Protein AF-A0AAP9RDC5-F1 (afdb_monomer_lite)

Sequence (97 aa):
MINKETEKLICKKAVDNYGEHSQMIKCVEECSELQRAISRTILDQPIGNVKPKDNFNEELADVEIMLQQMKSTSYFDKNLFEFFKEEKLKRLEGVVW

Structure (mmCIF, N/CA/C/O backbone):
data_AF-A0AAP9RDC5-F1
#
_entry.id   AF-A0AAP9RDC5-F1
#
loop_
_atom_site.group_PDB
_atom_site.id
_atom_site.type_symbol
_atom_site.label_atom_id
_atom_site.label_alt_id
_atom_site.label_comp_id
_atom_site.label_asym_id
_atom_site.label_entity_id
_atom_site.label_seq_id
_atom_site.pdbx_PDB_ins_code
_atom_site.Cartn_x
_atom_site.Cartn_y
_atom_site.Cartn_z
_atom_site.occupancy
_atom_site.B_iso_or_equiv
_atom_site.auth_seq_id
_atom_site.auth_comp_id
_atom_site.auth_asym_id
_atom_site.auth_atom_id
_atom_site.pdbx_PDB_model_num
ATOM 1 N N . MET A 1 1 ? 11.222 14.646 6.555 1.00 79.69 1 MET A N 1
ATOM 2 C CA . MET A 1 1 ? 10.590 13.311 6.499 1.00 79.69 1 MET A CA 1
ATOM 3 C C . MET A 1 1 ? 9.112 13.467 6.808 1.00 79.69 1 MET A C 1
ATOM 5 O O . MET A 1 1 ? 8.781 14.259 7.685 1.00 79.69 1 MET A O 1
ATOM 9 N N . ILE A 1 2 ? 8.246 12.776 6.071 1.00 88.75 2 ILE A N 1
ATOM 10 C CA . ILE A 1 2 ? 6.798 12.750 6.322 1.00 88.75 2 ILE A CA 1
ATOM 11 C C . ILE A 1 2 ?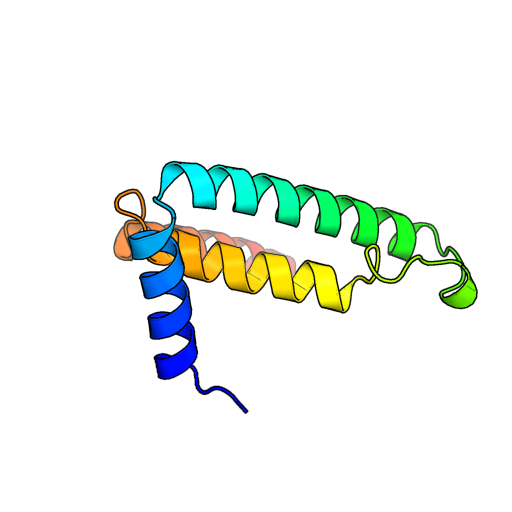 6.557 11.871 7.561 1.00 88.75 2 ILE A C 1
ATOM 13 O O . ILE A 1 2 ? 7.179 10.821 7.689 1.00 88.75 2 ILE A O 1
ATOM 17 N N . ASN A 1 3 ? 5.726 12.315 8.509 1.00 95.81 3 ASN A N 1
ATOM 18 C CA . ASN A 1 3 ? 5.358 11.500 9.675 1.00 95.81 3 ASN A CA 1
ATOM 19 C C . ASN A 1 3 ? 4.127 10.624 9.369 1.00 95.81 3 ASN A C 1
ATOM 21 O O . ASN A 1 3 ? 3.386 10.908 8.429 1.00 95.81 3 ASN A O 1
ATOM 25 N N . LYS A 1 4 ? 3.866 9.608 10.203 1.00 93.06 4 LYS A N 1
ATOM 26 C CA . LYS A 1 4 ? 2.781 8.631 9.982 1.00 93.06 4 LYS A CA 1
ATOM 27 C C . LYS A 1 4 ? 1.379 9.242 9.896 1.00 93.06 4 LYS A C 1
ATOM 29 O O . LYS A 1 4 ? 0.539 8.736 9.161 1.00 93.06 4 LYS A O 1
ATOM 34 N N . GLU A 1 5 ? 1.093 10.306 10.643 1.00 95.69 5 GLU A N 1
ATOM 35 C CA . GLU A 1 5 ? -0.230 10.947 10.600 1.00 95.69 5 GLU A CA 1
ATOM 36 C C . GLU A 1 5 ? -0.405 11.771 9.321 1.00 95.69 5 GLU A C 1
ATOM 38 O O . GLU A 1 5 ? -1.455 11.726 8.680 1.00 95.69 5 GLU A O 1
ATOM 43 N N . THR A 1 6 ? 0.650 12.463 8.888 1.00 97.19 6 THR A N 1
ATOM 44 C CA . THR A 1 6 ? 0.675 13.157 7.598 1.00 97.19 6 THR A CA 1
ATOM 45 C C . THR A 1 6 ? 0.564 12.175 6.430 1.00 97.19 6 THR A C 1
ATOM 47 O O . THR A 1 6 ? -0.197 12.433 5.503 1.00 97.19 6 THR A O 1
ATOM 50 N N . GLU A 1 7 ? 1.252 11.035 6.484 1.00 96.50 7 GLU A N 1
ATOM 51 C CA . GLU A 1 7 ? 1.168 9.965 5.481 1.00 96.50 7 GLU A CA 1
ATOM 52 C C . GLU A 1 7 ? -0.262 9.418 5.343 1.00 96.50 7 GLU A C 1
ATOM 54 O O . GLU A 1 7 ? -0.813 9.393 4.240 1.00 96.50 7 GLU A O 1
ATOM 59 N N . LYS A 1 8 ? -0.912 9.075 6.466 1.00 96.44 8 LYS A N 1
ATOM 60 C CA . LYS A 1 8 ? -2.322 8.649 6.490 1.00 96.44 8 LYS A CA 1
ATOM 61 C C . LYS A 1 8 ? -3.243 9.686 5.857 1.00 96.44 8 LYS A C 1
ATOM 63 O O . LYS A 1 8 ? -4.121 9.328 5.076 1.00 96.44 8 LYS A O 1
ATOM 68 N N . LEU A 1 9 ? -3.047 10.964 6.189 1.00 98.00 9 LEU A N 1
ATOM 69 C CA . LEU A 1 9 ? -3.862 12.051 5.653 1.00 98.00 9 LEU A CA 1
ATOM 70 C C . LEU A 1 9 ? -3.684 12.204 4.137 1.00 98.00 9 LEU A C 1
ATOM 72 O O . LEU A 1 9 ? -4.670 12.420 3.435 1.00 98.00 9 LEU A O 1
ATOM 76 N N . ILE A 1 10 ? -2.454 12.087 3.630 1.00 98.31 10 ILE A N 1
ATOM 77 C CA . ILE A 1 10 ? -2.168 12.128 2.188 1.00 98.31 10 ILE A CA 1
ATOM 78 C C . ILE A 1 10 ? -2.849 10.951 1.481 1.00 98.31 10 ILE A C 1
ATOM 80 O O . ILE A 1 10 ? -3.560 11.169 0.503 1.00 98.31 10 ILE A O 1
ATOM 84 N N . CYS A 1 11 ? -2.706 9.733 2.0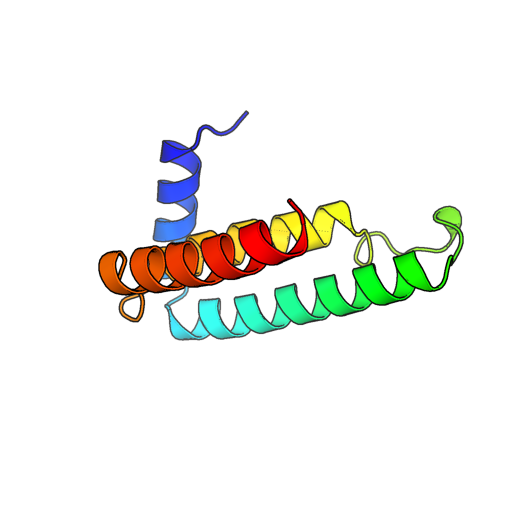12 1.00 98.12 11 CYS A N 1
ATOM 85 C CA . CYS A 1 11 ? -3.322 8.531 1.445 1.00 98.12 11 CYS A CA 1
ATOM 86 C C . CYS A 1 11 ? -4.849 8.638 1.406 1.00 98.12 11 CYS A C 1
ATOM 88 O O . CYS A 1 11 ? -5.469 8.368 0.381 1.00 98.12 11 CYS A O 1
ATOM 90 N N . LYS A 1 12 ? -5.463 9.109 2.497 1.00 98.19 12 LYS A N 1
ATOM 91 C CA . LYS A 1 12 ? -6.907 9.342 2.535 1.00 98.19 12 LYS A CA 1
ATOM 92 C C . LYS A 1 12 ? -7.344 10.373 1.492 1.00 98.19 12 LYS A C 1
ATOM 94 O O . LYS A 1 12 ? -8.299 10.127 0.765 1.00 98.19 12 LYS A O 1
ATOM 99 N N . LYS A 1 13 ? -6.629 11.497 1.372 1.00 98.38 13 LYS A N 1
ATOM 100 C CA . LYS A 1 13 ? -6.930 12.524 0.360 1.00 98.38 13 LYS A CA 1
ATOM 101 C C . LYS A 1 13 ? -6.810 11.997 -1.068 1.00 98.38 13 LYS A C 1
ATOM 103 O O . LYS A 1 13 ? -7.581 12.422 -1.919 1.00 98.38 13 LYS A O 1
ATOM 108 N N . ALA A 1 14 ? -5.864 11.101 -1.340 1.00 98.38 14 ALA A N 1
ATOM 109 C CA . ALA A 1 14 ? -5.733 10.477 -2.652 1.00 98.38 14 ALA A CA 1
ATOM 110 C C . ALA A 1 14 ? -6.966 9.620 -2.989 1.00 98.38 14 ALA A C 1
ATOM 112 O O . ALA A 1 14 ? -7.545 9.792 -4.063 1.00 98.38 14 ALA A O 1
ATOM 113 N N . VAL A 1 15 ? -7.438 8.794 -2.049 1.00 98.44 15 VAL A N 1
ATOM 114 C CA . VAL A 1 15 ? -8.690 8.031 -2.205 1.00 98.44 15 VAL A CA 1
ATOM 115 C C . VAL A 1 15 ? -9.891 8.958 -2.394 1.00 98.44 15 VAL A C 1
ATOM 117 O O . VAL A 1 15 ? -10.652 8.773 -3.343 1.00 98.44 15 VAL A O 1
ATOM 120 N N . ASP A 1 16 ? -10.027 9.984 -1.550 1.00 98.31 16 ASP A N 1
ATOM 121 C CA . ASP A 1 16 ? -11.141 10.938 -1.613 1.00 98.31 16 ASP A CA 1
ATOM 122 C C . ASP A 1 16 ? -11.149 11.721 -2.953 1.00 98.31 16 ASP A C 1
ATOM 124 O O . ASP A 1 16 ? -12.215 12.033 -3.480 1.00 98.31 16 ASP A O 1
ATOM 128 N N . ASN A 1 17 ? -9.977 12.026 -3.529 1.00 98.38 17 ASN A N 1
ATOM 129 C CA . ASN A 1 17 ? -9.842 12.802 -4.770 1.00 98.38 17 ASN A CA 1
ATOM 130 C C . ASN A 1 17 ? -10.024 11.967 -6.048 1.00 98.38 17 ASN A C 1
ATOM 132 O O . ASN A 1 17 ? -10.643 12.429 -7.003 1.00 98.38 17 ASN A O 1
ATOM 136 N N . TYR A 1 18 ? -9.450 10.763 -6.098 1.00 98.00 18 TYR A N 1
ATOM 137 C CA . TYR A 1 18 ? -9.423 9.936 -7.314 1.00 98.00 18 TYR A CA 1
ATOM 138 C C . TYR A 1 18 ? -10.493 8.834 -7.337 1.00 98.00 18 TYR A C 1
ATOM 140 O O . TYR A 1 18 ? -10.735 8.231 -8.386 1.00 98.00 18 TYR A O 1
ATOM 148 N N . GLY A 1 19 ? -11.138 8.580 -6.198 1.00 98.31 19 GLY A N 1
ATOM 149 C CA . GLY A 1 19 ? -12.156 7.553 -6.026 1.00 98.31 19 GLY A CA 1
ATOM 150 C C . GLY A 1 19 ? -11.577 6.178 -5.692 1.00 98.31 19 GLY A C 1
ATOM 151 O O . GLY A 1 19 ? -10.520 5.776 -6.185 1.00 98.31 19 GLY A O 1
ATOM 152 N N . GLU A 1 20 ? -12.315 5.428 -4.871 1.00 98.25 20 GLU A N 1
ATOM 153 C CA . GLU A 1 20 ? -11.891 4.123 -4.348 1.00 98.25 20 GLU A CA 1
ATOM 154 C C . GLU A 1 20 ? -11.586 3.117 -5.459 1.00 98.25 20 GLU A C 1
ATOM 156 O O . GLU A 1 20 ? -10.523 2.509 -5.455 1.00 98.25 20 GLU A O 1
ATOM 161 N N . HIS A 1 21 ? -12.471 2.987 -6.452 1.00 98.12 21 HIS A N 1
ATOM 162 C CA . HIS A 1 21 ? -12.293 2.032 -7.548 1.00 98.12 21 HIS A CA 1
ATOM 163 C C . HIS A 1 21 ? -11.029 2.318 -8.375 1.00 98.12 21 HIS A C 1
ATOM 165 O O . HIS A 1 21 ? -10.273 1.403 -8.695 1.00 98.12 21 HIS A O 1
ATOM 171 N N . SER A 1 22 ? -10.761 3.592 -8.680 1.00 98.31 22 SER A N 1
ATOM 172 C CA . SER A 1 22 ? -9.547 4.001 -9.395 1.00 98.31 2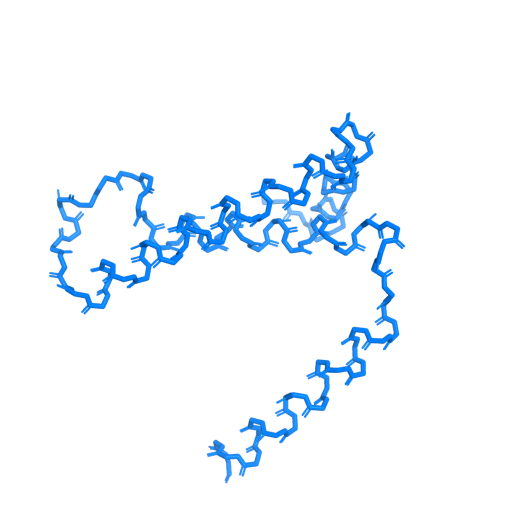2 SER A CA 1
ATOM 173 C C . SER A 1 22 ? -8.291 3.666 -8.590 1.00 98.31 22 SER A C 1
ATOM 175 O O . SER A 1 22 ? -7.328 3.141 -9.143 1.00 98.31 22 SER A O 1
ATOM 177 N N . GLN A 1 23 ? -8.307 3.915 -7.276 1.00 98.50 23 GLN A N 1
ATOM 178 C CA . GLN A 1 23 ? -7.182 3.570 -6.404 1.00 98.50 23 GLN A CA 1
ATOM 179 C C . GLN A 1 23 ? -7.023 2.056 -6.217 1.00 98.50 23 GLN A C 1
ATOM 181 O O . GLN A 1 23 ? -5.900 1.581 -6.090 1.00 98.50 23 GLN A O 1
ATOM 186 N N . MET A 1 24 ? -8.103 1.270 -6.253 1.00 98.44 24 MET A N 1
ATOM 187 C CA . MET A 1 24 ? -8.016 -0.195 -6.248 1.00 98.44 24 MET A CA 1
ATOM 188 C C . MET A 1 24 ? -7.347 -0.724 -7.521 1.00 98.44 24 MET A C 1
ATOM 190 O O . MET A 1 24 ? -6.474 -1.582 -7.425 1.00 98.44 24 MET A O 1
ATOM 194 N N . ILE A 1 25 ? -7.690 -0.185 -8.699 1.00 98.56 25 ILE A N 1
ATOM 195 C CA . ILE A 1 25 ? -6.990 -0.511 -9.954 1.00 98.56 25 ILE A CA 1
ATOM 196 C C . ILE A 1 25 ? -5.514 -0.137 -9.836 1.00 98.56 25 ILE A C 1
ATOM 198 O O . ILE A 1 25 ? -4.651 -0.963 -10.125 1.00 98.56 25 ILE A O 1
ATOM 202 N N . LYS A 1 26 ? -5.220 1.069 -9.337 1.00 98.44 26 LYS A N 1
ATOM 203 C CA . LYS A 1 26 ? -3.841 1.518 -9.149 1.00 98.44 26 LYS A CA 1
ATOM 204 C C . LYS A 1 26 ? -3.066 0.601 -8.200 1.00 98.44 26 LYS A C 1
ATOM 206 O O . LYS A 1 26 ? -1.932 0.248 -8.478 1.00 98.44 26 LYS A O 1
ATOM 211 N N . CYS A 1 27 ? -3.705 0.114 -7.136 1.00 98.62 27 CYS A N 1
ATOM 212 C CA . CYS A 1 27 ? -3.095 -0.840 -6.212 1.00 98.62 27 CYS A CA 1
ATOM 213 C C . CYS A 1 27 ? -2.719 -2.155 -6.911 1.00 98.62 27 CYS A C 1
ATOM 215 O O . CYS A 1 27 ? -1.674 -2.726 -6.605 1.00 98.62 27 CYS A O 1
ATOM 217 N N . VAL A 1 28 ? -3.547 -2.632 -7.848 1.00 98.62 28 VAL A N 1
ATOM 218 C CA . VAL A 1 28 ? -3.248 -3.825 -8.661 1.00 98.62 28 VAL A CA 1
ATOM 219 C C . VAL A 1 28 ? -2.063 -3.575 -9.601 1.00 98.62 28 VAL A C 1
ATOM 221 O O . VAL A 1 28 ? -1.223 -4.465 -9.760 1.00 98.62 28 VAL A O 1
ATOM 224 N N . GLU A 1 29 ? -1.971 -2.382 -10.196 1.00 98.25 29 GLU A N 1
ATOM 225 C CA . GLU A 1 29 ? -0.820 -1.977 -11.015 1.00 98.25 29 GLU A CA 1
ATOM 226 C C . GLU A 1 29 ? 0.477 -2.019 -10.197 1.00 98.25 29 GLU A C 1
ATOM 228 O O . GLU A 1 29 ? 1.379 -2.767 -10.571 1.00 98.25 29 GLU A O 1
ATOM 233 N N . GLU A 1 30 ? 0.532 -1.344 -9.042 1.00 98.25 30 GLU A N 1
ATOM 234 C CA . GLU A 1 30 ? 1.745 -1.309 -8.202 1.00 98.25 30 GLU A CA 1
ATOM 235 C C . GLU A 1 30 ? 2.139 -2.706 -7.697 1.00 98.25 30 GLU A C 1
ATOM 237 O O . GLU A 1 30 ? 3.311 -3.079 -7.689 1.00 98.25 30 GLU A O 1
ATOM 242 N N . CYS A 1 31 ? 1.163 -3.558 -7.349 1.00 98.44 31 CYS A N 1
ATOM 243 C CA . CYS A 1 31 ? 1.452 -4.954 -6.994 1.00 98.44 31 CYS A CA 1
ATOM 244 C C . CYS A 1 31 ? 2.105 -5.724 -8.152 1.00 98.44 31 CYS A C 1
ATOM 246 O O . CYS A 1 31 ? 2.964 -6.580 -7.926 1.00 98.44 31 CYS A O 1
ATOM 248 N N . SER A 1 32 ? 1.703 -5.431 -9.391 1.00 97.56 32 SER A N 1
ATOM 249 C CA . SER A 1 32 ? 2.262 -6.061 -10.590 1.00 97.56 32 SER A CA 1
ATOM 250 C C . SER A 1 32 ? 3.680 -5.562 -10.883 1.00 97.56 32 SER A C 1
ATOM 252 O O . SER A 1 32 ? 4.528 -6.343 -11.329 1.00 97.56 32 SER A O 1
ATOM 254 N N . GLU A 1 33 ? 3.964 -4.287 -10.612 1.00 96.19 33 GLU A N 1
ATOM 255 C CA . GLU A 1 33 ? 5.308 -3.716 -10.748 1.00 96.19 33 GLU A CA 1
ATOM 256 C C . GLU A 1 33 ? 6.256 -4.284 -9.682 1.00 96.19 33 GLU A C 1
ATOM 258 O O . GLU A 1 33 ? 7.329 -4.788 -10.031 1.00 96.19 33 GLU A O 1
ATOM 263 N N . LEU A 1 34 ? 5.808 -4.393 -8.424 1.00 96.88 34 LEU A N 1
ATOM 264 C CA . LEU A 1 34 ? 6.564 -5.071 -7.368 1.00 96.88 34 LEU A CA 1
ATOM 265 C C . LEU A 1 34 ? 6.814 -6.549 -7.694 1.00 96.88 34 LEU A C 1
ATOM 267 O O . LEU A 1 34 ? 7.929 -7.042 -7.512 1.00 96.88 34 LEU A O 1
ATOM 271 N N . GLN A 1 35 ? 5.821 -7.269 -8.228 1.00 95.75 35 GLN A N 1
ATOM 272 C CA . GLN A 1 35 ? 6.014 -8.650 -8.684 1.00 95.75 35 GLN A CA 1
ATOM 273 C C . GLN A 1 35 ? 7.127 -8.742 -9.742 1.00 95.75 35 GLN A C 1
ATOM 275 O O . GLN A 1 35 ? 7.973 -9.646 -9.686 1.00 95.75 35 GLN A O 1
ATOM 280 N N . ARG A 1 36 ? 7.148 -7.815 -10.710 1.00 92.06 36 ARG A N 1
ATOM 281 C CA . ARG A 1 36 ? 8.188 -7.736 -11.746 1.00 92.06 36 ARG A CA 1
ATOM 282 C C . ARG A 1 36 ? 9.557 -7.449 -11.131 1.00 92.06 36 ARG A C 1
ATOM 284 O O . ARG A 1 36 ? 10.517 -8.142 -11.475 1.00 92.06 36 ARG A O 1
ATOM 291 N N . ALA A 1 37 ? 9.640 -6.480 -10.221 1.00 92.19 37 ALA A N 1
ATOM 292 C CA . ALA A 1 37 ? 10.875 -6.112 -9.538 1.00 92.19 37 ALA A CA 1
ATOM 293 C C . ALA A 1 37 ? 11.438 -7.283 -8.719 1.00 92.19 37 ALA A C 1
ATOM 295 O O .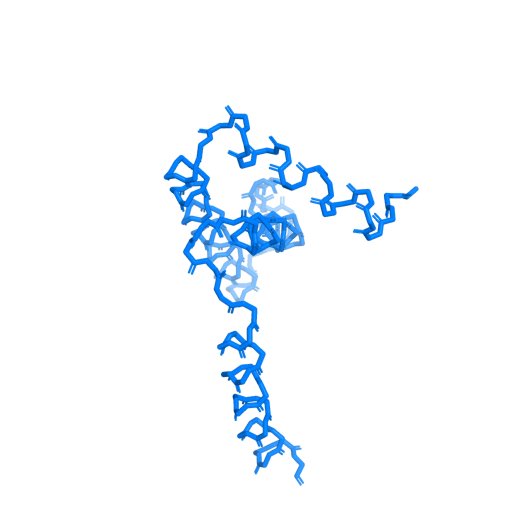 ALA A 1 37 ? 12.586 -7.669 -8.931 1.00 92.19 37 ALA A O 1
ATOM 296 N N . ILE A 1 38 ? 10.609 -7.944 -7.898 1.00 92.56 38 ILE A N 1
ATOM 297 C CA . ILE A 1 38 ? 10.983 -9.156 -7.145 1.00 92.56 38 ILE A CA 1
ATOM 298 C C . ILE A 1 38 ? 11.528 -10.235 -8.084 1.00 92.56 38 ILE A C 1
ATOM 300 O O . ILE A 1 38 ? 12.591 -10.801 -7.833 1.00 92.56 38 ILE A O 1
ATOM 304 N N . SER A 1 39 ? 10.823 -10.507 -9.186 1.00 90.25 39 SER A N 1
ATOM 305 C CA . SER A 1 39 ? 11.231 -11.541 -10.144 1.00 90.25 39 SER A CA 1
ATOM 306 C C . SER A 1 39 ? 12.609 -11.248 -10.740 1.00 90.25 39 SER A C 1
ATOM 308 O O . SER A 1 39 ? 13.428 -12.152 -10.879 1.00 90.25 39 SER A O 1
ATOM 310 N N . ARG A 1 40 ? 12.903 -9.983 -11.062 1.00 85.56 40 ARG A N 1
ATOM 311 C CA . ARG A 1 40 ? 14.224 -9.580 -11.563 1.00 85.56 40 ARG A CA 1
ATOM 312 C C . ARG A 1 40 ? 15.311 -9.661 -10.499 1.00 85.56 40 ARG A C 1
ATOM 314 O O . ARG A 1 40 ? 16.410 -10.100 -10.826 1.00 85.56 40 ARG A O 1
ATOM 321 N N . THR A 1 41 ? 15.006 -9.256 -9.264 1.00 85.69 41 THR A N 1
ATOM 322 C CA . THR A 1 41 ? 15.936 -9.336 -8.131 1.00 85.69 41 THR A CA 1
ATOM 323 C C . THR A 1 41 ? 16.346 -10.780 -7.858 1.00 85.69 41 THR A C 1
ATOM 325 O O . THR A 1 41 ? 17.526 -11.047 -7.680 1.00 85.69 41 THR A O 1
ATOM 328 N N . ILE A 1 42 ? 15.400 -11.724 -7.886 1.00 87.44 42 ILE A N 1
ATOM 329 C CA . ILE A 1 42 ? 15.688 -13.154 -7.685 1.00 87.44 42 ILE A CA 1
ATOM 330 C C . ILE A 1 42 ? 16.510 -13.732 -8.844 1.00 87.44 42 ILE A C 1
ATOM 332 O O . ILE A 1 42 ? 17.397 -14.550 -8.621 1.00 87.44 42 ILE A O 1
ATOM 336 N N . LEU A 1 43 ? 16.222 -13.322 -10.082 1.00 83.50 43 LEU A N 1
ATOM 337 C CA . LEU A 1 43 ? 16.933 -13.788 -11.280 1.00 83.50 43 LEU A CA 1
ATOM 338 C C . LEU A 1 43 ? 18.307 -13.117 -11.486 1.00 83.50 43 LEU A C 1
ATOM 340 O O . LEU A 1 43 ? 18.894 -13.270 -12.557 1.00 83.50 43 LEU A O 1
ATOM 344 N N . ASP A 1 44 ? 18.801 -12.388 -10.480 1.00 66.31 44 ASP A N 1
ATOM 345 C CA . ASP A 1 44 ? 20.144 -11.802 -10.392 1.00 66.31 44 ASP A CA 1
ATOM 346 C C . ASP A 1 44 ? 20.541 -10.980 -11.632 1.00 66.31 44 ASP A C 1
ATOM 348 O O . ASP A 1 44 ? 21.685 -10.986 -12.096 1.00 66.31 44 ASP A O 1
ATOM 352 N N . GLN A 1 45 ? 19.574 -10.256 -12.217 1.00 63.38 45 GLN A N 1
ATOM 353 C CA . GLN A 1 45 ? 19.907 -9.319 -13.286 1.00 63.38 45 GLN A CA 1
ATOM 354 C C . GLN A 1 45 ? 20.734 -8.178 -12.684 1.00 63.38 45 GLN A C 1
ATOM 356 O O . GLN A 1 45 ? 20.234 -7.492 -11.787 1.00 63.38 45 GLN A O 1
ATOM 361 N N . PRO A 1 46 ? 21.984 -7.951 -13.146 1.00 58.41 46 PRO A N 1
ATOM 362 C CA . PRO A 1 46 ? 22.863 -6.970 -12.533 1.00 58.41 46 PRO A CA 1
ATOM 363 C C . PRO A 1 46 ? 22.169 -5.611 -12.500 1.00 58.41 46 PRO A C 1
ATOM 365 O O . PRO A 1 46 ? 21.661 -5.140 -13.519 1.00 58.41 46 PRO A O 1
ATOM 368 N N . ILE A 1 47 ? 22.177 -4.995 -11.314 1.00 57.72 47 ILE A N 1
ATOM 369 C CA . ILE A 1 47 ? 21.489 -3.742 -10.956 1.00 57.72 47 ILE A CA 1
ATOM 370 C C . ILE A 1 47 ? 21.724 -2.630 -11.999 1.00 57.72 47 ILE A C 1
ATOM 372 O O . ILE A 1 47 ? 20.853 -1.797 -12.222 1.00 57.72 47 ILE A O 1
ATOM 376 N N . GLY A 1 48 ? 22.855 -2.658 -12.716 1.00 56.59 48 GLY A N 1
ATOM 377 C CA . GLY A 1 48 ? 23.175 -1.721 -13.801 1.00 56.59 48 GLY A CA 1
ATOM 378 C C . GLY A 1 48 ? 22.302 -1.810 -15.065 1.00 56.59 48 GLY A C 1
ATOM 379 O O . GLY A 1 48 ? 22.329 -0.878 -15.861 1.00 56.59 48 GLY A O 1
ATOM 380 N N . ASN A 1 49 ? 21.521 -2.882 -15.252 1.00 58.59 49 ASN A N 1
ATOM 381 C CA . ASN A 1 49 ? 20.577 -3.054 -16.370 1.00 58.59 49 ASN A CA 1
ATOM 382 C C . ASN A 1 49 ? 19.103 -2.972 -15.938 1.00 58.59 49 ASN A C 1
ATOM 384 O O . ASN A 1 49 ? 18.201 -3.121 -16.769 1.00 58.59 49 ASN A O 1
ATOM 388 N N . VAL A 1 50 ? 18.844 -2.764 -14.645 1.00 60.53 50 VAL A N 1
ATOM 389 C CA . VAL A 1 50 ? 17.488 -2.627 -14.114 1.00 60.53 50 VAL A CA 1
ATOM 390 C C . VAL A 1 50 ? 17.004 -1.224 -14.464 1.00 60.53 50 VAL A C 1
ATOM 392 O O . VAL A 1 50 ? 17.632 -0.225 -14.114 1.00 60.53 50 VAL A O 1
ATOM 395 N N . LYS A 1 51 ? 15.905 -1.134 -15.219 1.00 64.81 51 LYS A N 1
ATOM 396 C CA . LYS A 1 51 ? 15.270 0.163 -15.482 1.00 64.81 51 LYS A CA 1
ATOM 397 C C . LYS A 1 51 ? 14.848 0.769 -14.134 1.00 64.81 51 LYS A C 1
ATOM 399 O O . LYS A 1 51 ? 14.430 -0.001 -13.280 1.00 64.81 51 LYS A O 1
ATOM 404 N N . PRO A 1 52 ? 14.897 2.101 -13.947 1.00 64.81 52 PRO A N 1
ATOM 405 C CA . PRO A 1 52 ? 14.501 2.731 -12.682 1.00 64.81 52 PRO A CA 1
ATOM 406 C C . PRO A 1 52 ? 13.154 2.219 -12.140 1.00 64.81 52 PRO A C 1
ATOM 408 O O . PRO A 1 52 ? 13.104 1.744 -11.020 1.00 64.81 52 PRO A O 1
ATOM 411 N N . LYS A 1 53 ? 12.144 2.114 -13.013 1.00 66.00 53 LYS A N 1
ATOM 412 C CA . LYS A 1 53 ? 10.801 1.543 -12.762 1.00 66.00 53 LYS A CA 1
ATOM 413 C C . LYS A 1 53 ? 10.707 0.030 -12.462 1.00 66.00 53 LYS A C 1
ATOM 415 O O . LYS A 1 53 ? 9.665 -0.587 -12.650 1.00 66.00 53 LYS A O 1
ATOM 420 N N . ASP A 1 54 ? 11.839 -0.628 -12.250 1.00 75.69 54 ASP A N 1
ATOM 421 C CA . ASP A 1 54 ? 11.923 -2.043 -11.869 1.00 75.69 54 ASP A CA 1
ATOM 422 C C . ASP A 1 54 ? 12.709 -2.175 -10.549 1.00 75.69 54 ASP A C 1
ATOM 424 O O . ASP A 1 54 ? 13.179 -3.263 -10.200 1.00 75.69 54 ASP A O 1
ATOM 428 N N . ASN A 1 55 ? 12.925 -1.062 -9.839 1.00 88.62 55 ASN A N 1
ATOM 429 C CA . ASN A 1 55 ? 13.703 -1.030 -8.614 1.00 88.62 55 ASN A CA 1
ATOM 430 C C . ASN A 1 55 ? 12.888 -1.589 -7.448 1.00 88.62 55 ASN A C 1
ATOM 432 O O . ASN A 1 55 ? 11.896 -1.006 -7.035 1.00 88.62 55 ASN A O 1
ATOM 436 N N . PHE A 1 56 ? 13.374 -2.675 -6.849 1.00 91.00 56 PHE A N 1
ATOM 437 C CA . PHE A 1 56 ? 12.703 -3.343 -5.735 1.00 91.00 56 PHE A CA 1
ATOM 438 C C . PHE A 1 56 ? 12.254 -2.406 -4.600 1.00 91.00 56 PHE A C 1
ATOM 440 O O . PHE A 1 56 ? 11.156 -2.580 -4.085 1.00 91.00 56 PHE A O 1
ATOM 447 N N . ASN A 1 57 ? 13.073 -1.426 -4.206 1.00 92.44 57 ASN A N 1
ATOM 448 C CA . ASN A 1 57 ? 12.732 -0.546 -3.085 1.00 92.44 57 ASN A CA 1
ATOM 449 C C . ASN A 1 57 ? 11.680 0.504 -3.460 1.00 92.44 57 ASN A C 1
ATOM 451 O O . ASN A 1 57 ? 10.877 0.868 -2.608 1.00 92.44 57 ASN A O 1
ATOM 455 N N . GLU A 1 58 ? 11.707 0.993 -4.702 1.00 94.00 58 GLU A N 1
ATOM 456 C CA . GLU A 1 58 ? 10.716 1.941 -5.225 1.00 94.00 58 GLU A CA 1
ATOM 457 C C . GLU A 1 58 ? 9.349 1.260 -5.302 1.00 94.00 58 GLU A C 1
ATOM 459 O O . GLU A 1 58 ? 8.429 1.664 -4.596 1.00 94.00 58 GLU A O 1
ATOM 464 N N . GLU A 1 59 ? 9.275 0.116 -5.987 1.00 96.25 59 GLU A N 1
ATOM 465 C CA . GLU A 1 59 ? 8.015 -0.619 -6.147 1.00 96.25 59 GLU A CA 1
ATOM 466 C C . GLU A 1 59 ? 7.460 -1.144 -4.809 1.00 96.25 59 GLU A C 1
ATOM 468 O O . GLU A 1 59 ? 6.249 -1.254 -4.610 1.00 96.25 59 GLU A O 1
ATOM 473 N N . LEU A 1 60 ? 8.336 -1.477 -3.850 1.00 96.94 60 LEU A N 1
ATOM 474 C CA . LEU A 1 60 ? 7.905 -1.870 -2.506 1.00 96.94 60 LEU A CA 1
ATOM 475 C C . LEU A 1 60 ? 7.281 -0.687 -1.758 1.00 96.94 60 LEU A C 1
ATOM 477 O O . LEU A 1 60 ? 6.272 -0.868 -1.073 1.00 96.94 60 LEU A O 1
ATOM 481 N N . ALA A 1 61 ? 7.861 0.507 -1.895 1.00 96.94 61 ALA A N 1
ATOM 482 C CA . ALA A 1 61 ? 7.311 1.723 -1.311 1.00 96.94 61 ALA A CA 1
ATOM 483 C C . ALA A 1 61 ? 5.971 2.100 -1.962 1.00 96.94 61 ALA A C 1
ATOM 485 O O . ALA A 1 61 ? 5.032 2.451 -1.243 1.00 96.94 61 ALA A O 1
ATOM 486 N N . ASP A 1 62 ? 5.847 1.959 -3.282 1.00 97.94 62 ASP A N 1
ATOM 487 C CA . ASP A 1 62 ? 4.598 2.220 -4.001 1.00 97.94 62 ASP A CA 1
ATOM 488 C C . ASP A 1 62 ? 3.479 1.280 -3.534 1.00 97.94 62 ASP A C 1
ATOM 490 O O . ASP A 1 62 ? 2.383 1.735 -3.183 1.00 97.94 62 ASP A O 1
ATOM 494 N N . VAL A 1 63 ? 3.763 -0.019 -3.380 1.00 98.44 63 VAL A N 1
ATOM 495 C CA . VAL A 1 63 ? 2.802 -0.967 -2.793 1.00 98.44 63 VAL A CA 1
ATOM 496 C C . VAL A 1 63 ? 2.471 -0.621 -1.340 1.00 98.44 63 VAL A C 1
ATOM 498 O O . VAL A 1 63 ? 1.300 -0.686 -0.962 1.00 98.44 63 VAL A O 1
ATOM 501 N N . GLU A 1 64 ? 3.442 -0.226 -0.511 1.00 98.19 64 GLU A N 1
ATOM 502 C CA . GLU A 1 64 ? 3.177 0.173 0.880 1.00 98.19 64 GLU A CA 1
ATOM 503 C C . GLU A 1 64 ? 2.211 1.369 0.955 1.00 98.19 64 GLU A C 1
ATOM 505 O O . GLU A 1 64 ? 1.230 1.331 1.711 1.00 98.19 64 GLU A O 1
ATOM 510 N N . ILE A 1 65 ? 2.415 2.380 0.104 1.00 98.44 65 ILE A N 1
ATOM 511 C CA . ILE A 1 65 ? 1.524 3.539 -0.030 1.00 98.44 65 ILE A CA 1
ATOM 512 C C . ILE A 1 65 ? 0.132 3.095 -0.489 1.00 98.44 65 ILE A C 1
ATOM 514 O O . ILE A 1 65 ? -0.877 3.506 0.095 1.00 98.44 65 ILE A O 1
ATOM 518 N N . MET A 1 66 ? 0.043 2.225 -1.498 1.00 98.56 66 MET A N 1
ATOM 519 C CA . MET A 1 66 ? -1.246 1.744 -1.995 1.00 98.56 66 MET A CA 1
ATOM 520 C C . MET A 1 66 ? -2.002 0.914 -0.956 1.00 98.56 66 MET A C 1
ATOM 522 O O . MET A 1 66 ? -3.206 1.110 -0.785 1.00 98.56 66 MET A O 1
ATOM 526 N N . LEU A 1 67 ? -1.322 0.072 -0.173 1.00 98.31 67 LEU A N 1
ATOM 527 C CA . LEU A 1 67 ? -1.934 -0.638 0.954 1.00 98.31 67 LEU A CA 1
ATOM 528 C C . LEU A 1 67 ? -2.449 0.334 2.021 1.00 98.31 67 LEU A C 1
ATOM 530 O O . LEU A 1 67 ? -3.491 0.088 2.632 1.00 98.31 67 LEU A O 1
ATOM 534 N N . GLN A 1 68 ? -1.757 1.451 2.244 1.00 98.19 68 GLN A N 1
ATOM 535 C CA . GLN A 1 68 ? -2.216 2.488 3.162 1.00 98.19 68 GLN A CA 1
ATOM 536 C C . GLN A 1 68 ? -3.448 3.242 2.629 1.00 98.19 68 GLN A C 1
ATOM 538 O O . GLN A 1 68 ? -4.354 3.564 3.406 1.00 98.19 68 GLN A O 1
ATOM 543 N N . GLN A 1 69 ? -3.541 3.445 1.313 1.00 98.56 69 GLN A N 1
ATOM 544 C CA . GLN A 1 69 ? -4.760 3.926 0.660 1.00 98.56 69 GLN A CA 1
ATOM 545 C C . GLN A 1 69 ? -5.910 2.915 0.768 1.00 98.56 69 GLN A C 1
ATOM 547 O O . GLN A 1 69 ? -7.023 3.315 1.100 1.00 98.56 69 GLN A O 1
ATOM 552 N N . MET A 1 70 ? -5.658 1.608 0.606 1.00 98.56 70 MET A N 1
ATOM 553 C CA . MET A 1 70 ? -6.697 0.572 0.746 1.00 98.56 70 MET A CA 1
ATOM 554 C C . MET A 1 70 ? -7.348 0.594 2.132 1.00 98.56 70 MET A C 1
ATOM 556 O O . MET A 1 70 ? -8.568 0.477 2.237 1.00 98.56 70 MET A O 1
ATOM 560 N N . LYS A 1 71 ? -6.566 0.863 3.187 1.00 97.94 71 LYS A N 1
ATOM 561 C CA . LYS A 1 71 ? -7.084 1.041 4.558 1.00 97.94 71 LYS A CA 1
ATOM 562 C C . LYS A 1 71 ? -7.977 2.275 4.746 1.00 97.94 71 LYS A C 1
ATOM 564 O O . LYS A 1 71 ? -8.577 2.429 5.805 1.00 97.94 71 LYS A O 1
ATOM 569 N N . SER A 1 72 ? -8.027 3.171 3.762 1.00 97.00 72 SER A N 1
ATOM 570 C CA . SER A 1 72 ? -8.865 4.376 3.772 1.00 97.00 72 SER A CA 1
ATOM 571 C C . SER A 1 72 ? -10.150 4.219 2.950 1.00 97.00 72 SER A C 1
ATOM 573 O O . SER A 1 72 ? -10.954 5.147 2.934 1.00 97.00 72 SER A O 1
ATOM 575 N N . THR A 1 73 ? -10.339 3.080 2.274 1.00 97.69 73 THR A N 1
ATOM 576 C CA . THR A 1 73 ? -11.536 2.781 1.470 1.00 97.69 73 THR A CA 1
ATOM 577 C C . THR A 1 73 ? -12.697 2.281 2.331 1.00 97.69 73 THR A C 1
ATOM 579 O O . THR A 1 73 ? -12.493 1.732 3.414 1.00 97.69 73 THR A O 1
ATOM 582 N N . SER A 1 74 ? -13.919 2.403 1.816 1.00 97.50 74 SER A N 1
ATOM 583 C CA . SER A 1 74 ? -15.149 1.899 2.434 1.00 97.50 74 SER A CA 1
ATOM 584 C C . SER A 1 74 ? -15.207 0.370 2.563 1.00 97.50 74 SER A C 1
ATOM 586 O O . SER A 1 74 ? -15.955 -0.147 3.390 1.00 97.50 74 SER A O 1
ATOM 588 N N . TYR A 1 75 ? -14.390 -0.357 1.796 1.00 96.56 75 TYR A N 1
ATOM 589 C CA . TYR A 1 75 ? -14.274 -1.818 1.857 1.00 96.56 75 TYR A CA 1
ATOM 590 C C . TYR A 1 75 ? -13.411 -2.313 3.025 1.00 96.56 75 TYR A C 1
ATOM 592 O O . TYR A 1 75 ? -13.399 -3.511 3.316 1.00 96.56 75 TYR A O 1
ATOM 600 N N . PHE A 1 76 ? -12.651 -1.426 3.673 1.00 97.88 76 PHE A N 1
ATOM 601 C CA . PHE A 1 76 ? -11.728 -1.807 4.731 1.00 97.88 76 PHE A CA 1
ATOM 602 C C . PHE A 1 76 ? -12.399 -1.832 6.107 1.00 97.88 76 PHE A C 1
ATOM 604 O O . PHE A 1 76 ? -12.787 -0.800 6.653 1.00 97.88 76 PHE A O 1
ATOM 611 N N . ASP A 1 77 ? -12.431 -3.015 6.718 1.00 98.31 77 ASP A N 1
ATOM 612 C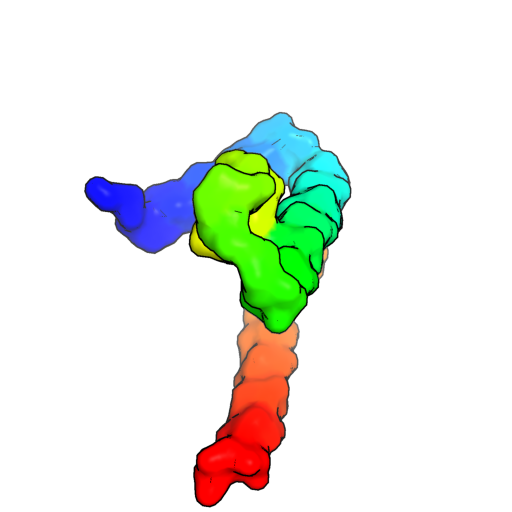 CA . ASP A 1 77 ? -12.757 -3.187 8.132 1.00 98.31 77 ASP A CA 1
ATOM 613 C C . ASP A 1 77 ? -11.470 -3.395 8.941 1.00 98.31 77 ASP A C 1
ATOM 615 O O . ASP A 1 77 ? -10.773 -4.406 8.808 1.00 98.31 77 ASP A O 1
ATOM 619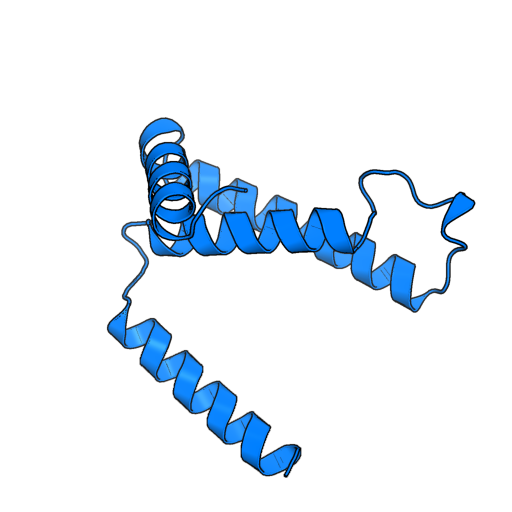 N N . LYS A 1 78 ? -11.168 -2.431 9.817 1.00 97.25 78 LYS A N 1
ATOM 620 C CA . LYS A 1 78 ? -9.974 -2.453 10.666 1.00 97.25 78 LYS A CA 1
ATOM 621 C C . LYS A 1 78 ? -9.952 -3.642 11.629 1.00 97.25 78 LYS A C 1
ATOM 623 O O . LYS A 1 78 ? -8.892 -4.231 11.822 1.00 97.25 78 LYS A O 1
ATOM 628 N N . ASN A 1 79 ? -11.081 -3.980 12.249 1.00 98.12 79 ASN A N 1
ATOM 629 C CA . ASN A 1 79 ? -11.133 -5.045 13.250 1.00 98.12 79 ASN A CA 1
ATOM 630 C C . ASN A 1 79 ? -10.938 -6.407 12.583 1.00 98.12 79 ASN A C 1
ATOM 632 O O . ASN A 1 79 ? -10.153 -7.224 13.063 1.00 98.12 79 ASN A O 1
ATOM 636 N N . LEU A 1 80 ? -11.601 -6.621 11.443 1.00 98.38 80 LEU A N 1
ATOM 637 C CA . LEU A 1 80 ? -11.455 -7.847 10.665 1.00 98.38 80 LEU A CA 1
ATOM 638 C C . LEU A 1 80 ? -10.029 -8.002 10.115 1.00 98.38 80 LEU A C 1
ATOM 640 O O . LEU A 1 80 ? -9.463 -9.096 10.150 1.00 98.38 80 LEU A O 1
ATOM 644 N N . PHE A 1 81 ? -9.428 -6.908 9.641 1.00 98.19 81 PHE A N 1
ATOM 645 C CA . PHE A 1 81 ? -8.046 -6.906 9.169 1.00 98.19 81 PHE A CA 1
ATOM 646 C C . PHE A 1 81 ? -7.050 -7.278 10.271 1.00 98.19 81 PHE A C 1
ATOM 648 O O . PHE A 1 81 ? -6.220 -8.161 10.053 1.00 98.19 81 PHE A O 1
ATOM 655 N N . GLU A 1 82 ? -7.126 -6.641 11.444 1.00 98.31 82 GLU A N 1
ATOM 656 C CA . GLU A 1 82 ? -6.204 -6.941 12.547 1.00 98.31 82 GLU A CA 1
ATOM 657 C C . GLU A 1 82 ? -6.387 -8.377 13.056 1.00 98.31 82 GLU A C 1
ATOM 659 O O . GLU A 1 82 ? -5.388 -9.064 13.262 1.00 98.31 82 GLU A O 1
ATOM 664 N N . PHE A 1 83 ? -7.627 -8.880 13.132 1.00 98.44 83 PHE A N 1
ATOM 665 C CA . PHE A 1 83 ? -7.897 -10.288 13.444 1.00 98.44 83 PHE A CA 1
ATOM 666 C C . PHE A 1 83 ? -7.178 -11.235 12.471 1.00 98.44 83 PHE A C 1
ATOM 668 O O . PHE A 1 83 ? -6.405 -12.100 12.885 1.00 98.44 83 PHE A O 1
ATOM 675 N N . PHE A 1 84 ? -7.365 -11.056 11.157 1.00 98.50 84 PHE A N 1
ATOM 676 C CA . PHE A 1 84 ? -6.707 -11.919 10.172 1.00 98.50 84 PHE A CA 1
ATOM 677 C C . PHE A 1 84 ? -5.187 -11.765 10.163 1.00 98.50 84 PHE A C 1
ATOM 679 O O . PHE A 1 84 ? -4.475 -12.739 9.902 1.00 98.50 84 PHE A O 1
ATOM 686 N N . LYS A 1 85 ? -4.677 -10.556 10.404 1.00 98.25 85 LYS A N 1
ATOM 687 C CA . LYS A 1 85 ? -3.241 -10.290 10.476 1.00 98.25 85 LYS A CA 1
ATOM 688 C C . LYS A 1 85 ? -2.613 -11.007 11.669 1.00 98.25 85 LYS A C 1
ATOM 690 O O . LYS A 1 85 ? -1.588 -11.659 11.487 1.00 98.25 85 LYS A O 1
ATOM 695 N N . GLU A 1 86 ? -3.238 -10.936 12.842 1.00 98.38 86 GLU A N 1
ATOM 696 C CA . GLU A 1 86 ? -2.793 -11.634 14.050 1.00 98.38 86 GLU A CA 1
ATOM 697 C C . GLU A 1 86 ? -2.757 -13.152 13.834 1.00 98.38 86 GLU A C 1
ATOM 699 O O . GLU A 1 86 ? -1.718 -13.776 14.039 1.00 98.38 86 GLU A O 1
ATOM 704 N N . GLU A 1 87 ? -3.838 -13.744 13.317 1.00 98.44 87 GLU A N 1
ATOM 705 C CA . GLU A 1 87 ? -3.903 -15.188 13.041 1.00 98.44 87 GLU A CA 1
ATOM 706 C C . GLU A 1 87 ? -2.839 -15.641 12.025 1.00 98.44 87 GLU A C 1
ATOM 708 O O . GLU A 1 87 ? -2.216 -16.697 12.170 1.00 98.44 87 GLU A O 1
ATOM 713 N N . LYS A 1 88 ? -2.580 -14.833 10.988 1.00 97.94 88 LYS A N 1
ATOM 714 C CA . LYS A 1 88 ? -1.520 -15.116 10.007 1.00 97.94 88 LYS A CA 1
ATOM 715 C C . LYS A 1 88 ? -0.126 -15.040 10.634 1.00 97.94 88 LYS A C 1
ATOM 717 O O . LYS A 1 88 ? 0.706 -15.882 10.296 1.00 97.94 88 LYS A O 1
ATOM 722 N N . LEU A 1 89 ? 0.118 -14.071 11.518 1.00 98.19 89 LEU A N 1
ATOM 723 C CA . LEU A 1 89 ? 1.395 -13.912 12.215 1.00 98.19 89 LEU A CA 1
ATOM 724 C C . LEU A 1 89 ? 1.637 -15.036 13.223 1.00 98.19 89 LEU A C 1
ATOM 726 O O . LEU A 1 89 ? 2.723 -15.598 13.198 1.00 98.19 89 LEU A O 1
ATOM 730 N N . LYS A 1 90 ? 0.635 -15.445 14.013 1.00 98.12 90 LYS A N 1
ATOM 731 C CA . LYS A 1 90 ? 0.746 -16.603 14.922 1.00 98.12 90 LYS A CA 1
ATOM 732 C C . LYS A 1 90 ? 1.131 -17.885 14.185 1.00 98.12 90 LYS A C 1
ATOM 734 O O . LYS A 1 90 ? 1.985 -18.639 14.639 1.00 98.12 90 LYS A O 1
ATOM 739 N N . ARG A 1 91 ? 0.536 -18.130 13.009 1.00 97.31 91 ARG A N 1
ATOM 740 C CA . ARG A 1 91 ? 0.922 -19.278 12.171 1.00 97.31 91 ARG A CA 1
ATOM 741 C C . ARG A 1 91 ? 2.369 -19.178 11.690 1.00 97.31 91 ARG A C 1
ATOM 743 O O . ARG A 1 91 ? 3.034 -20.202 11.599 1.00 97.31 91 ARG A O 1
ATOM 750 N N . LEU A 1 92 ? 2.828 -17.978 11.337 1.00 97.19 92 LEU A N 1
ATOM 751 C CA . LEU A 1 92 ? 4.211 -17.768 10.917 1.00 97.19 92 LEU A CA 1
ATOM 752 C C . LEU A 1 92 ? 5.179 -17.950 12.094 1.00 97.19 92 LEU A C 1
ATOM 754 O O . LEU A 1 92 ? 6.206 -18.596 11.934 1.00 97.19 92 LEU A O 1
ATOM 758 N N . GLU A 1 93 ? 4.828 -17.431 13.271 1.00 97.19 93 GLU A N 1
ATOM 759 C CA . GLU A 1 93 ? 5.593 -17.589 14.507 1.00 97.19 93 GLU A CA 1
ATOM 760 C C . GLU A 1 93 ? 5.840 -19.069 14.813 1.00 97.19 93 GLU A C 1
ATOM 762 O O . GLU A 1 93 ? 6.989 -19.459 14.970 1.00 97.19 93 GLU A O 1
ATOM 767 N N . GLY A 1 94 ? 4.802 -19.909 14.757 1.00 96.50 94 GLY A N 1
ATOM 768 C CA . GLY A 1 94 ? 4.926 -21.350 15.008 1.00 96.50 94 GLY A CA 1
ATOM 769 C C . GLY A 1 94 ? 5.703 -22.160 13.957 1.00 96.50 94 GLY A C 1
ATOM 770 O O . GLY A 1 94 ? 5.834 -23.369 14.131 1.00 96.50 94 GLY A O 1
ATOM 771 N N . VAL A 1 95 ? 6.171 -21.548 12.857 1.00 96.25 95 VAL A N 1
ATOM 772 C CA . VAL A 1 95 ? 7.080 -22.199 11.888 1.00 96.25 95 VAL A CA 1
ATOM 773 C C . VAL A 1 95 ? 8.486 -21.597 11.865 1.00 96.25 95 VAL A C 1
ATOM 775 O O . VAL A 1 95 ? 9.383 -22.219 11.299 1.00 96.25 95 VAL A O 1
ATOM 778 N N . VAL A 1 96 ? 8.687 -20.395 12.421 1.00 94.75 96 VAL A N 1
ATOM 779 C CA . VAL A 1 96 ? 10.001 -19.721 12.453 1.00 94.75 96 VAL A CA 1
ATOM 780 C C . VAL A 1 96 ? 10.681 -19.754 13.825 1.00 94.75 96 VAL A C 1
ATOM 782 O O . VAL A 1 96 ? 11.896 -19.565 13.877 1.00 94.75 96 VAL A O 1
ATOM 785 N N . TRP A 1 97 ? 9.931 -20.005 14.900 1.00 84.44 97 TRP A N 1
ATOM 786 C CA . TRP A 1 97 ? 10.418 -20.212 16.269 1.00 84.44 97 TRP A CA 1
ATOM 787 C C . TRP A 1 97 ? 10.073 -21.624 16.739 1.00 84.44 97 TRP A C 1
ATOM 789 O O . TRP A 1 97 ? 10.887 -22.186 17.506 1.00 84.44 97 TRP A O 1
#

Secondary structure (DSSP, 8-state):
---HHHHHHHHHHHHHHH-HHHHHHHHHHHHHHHHHHHHHHHTT--GGGS-GGG-HHHHHHHHHHHHHHHTTSTT--HHHHHHHHHHHHHHHHHHH-

Foldseek 3Di:
DQDPVNLLVVLLVVCVPCHDVSLVVVLVVLVVLLVQLVVCVVVCPPPVPQDPSSHNVVSVVSNVSSVSSNCNDPPDDPVVVVVVVVVVVVVVVVVPD

Organism: Clostridium butyricum (NCBI:txid1492)

pLDDT: mean 92.35, std 11.28, range [56.59, 98.62]

Radius of gyration: 16.08 Å; chains: 1; bounding box: 38×36×33 Å